Protein AF-A0A941ZQT2-F1 (afdb_monomer)

Foldseek 3Di:
DVVVVVVVVVVVVLVVVLVCLVVHLANDPDDDVVLVVLLVVVVVCVVVVHDCVVRVSSVVNNVVVCPDPVNVVVVVVVVVVVVVVVVVPDDDD

Nearest PDB structures (foldseek):
  2nto-assembly1_A-2  TM=9.020E-01  e=6.309E-02  Brucella anthropi
  4f0b-assembly1_B  TM=8.488E-01  e=3.954E-02  Phanerodontia chrysosporium
  2pvq-assembly1_A-2  TM=9.215E-01  e=1.150E-01  Brucella anthropi
  1zl9-assembly1_B  TM=6.811E-01  e=1.717E-01  Caenorhabditis elegans
  4gf0-assembly1_B  TM=8.361E-01  e=9.732E-01  Sulfitobacter sp. NAS-14.1

Structure (mmCIF, N/CA/C/O backbone):
data_AF-A0A941ZQT2-F1
#
_entry.id   AF-A0A941ZQT2-F1
#
loop_
_atom_site.group_PDB
_atom_site.id
_atom_site.type_symbol
_atom_site.label_atom_id
_atom_site.label_alt_id
_atom_site.label_comp_id
_atom_site.label_asym_id
_atom_site.label_entity_id
_atom_site.label_seq_id
_atom_site.pdbx_PDB_ins_code
_atom_site.Cartn_x
_atom_site.Cartn_y
_atom_site.Cartn_z
_atom_site.occupancy
_atom_site.B_iso_or_equiv
_atom_site.auth_seq_id
_atom_site.auth_comp_id
_atom_site.auth_asym_id
_atom_site.auth_atom_id
_atom_site.pdbx_PDB_model_num
ATOM 1 N N . ALA A 1 1 ? 22.380 -6.701 -9.476 1.00 72.31 1 ALA A N 1
ATOM 2 C CA . ALA A 1 1 ? 21.475 -7.805 -9.873 1.00 72.31 1 ALA A CA 1
ATOM 3 C C . ALA A 1 1 ? 20.248 -7.915 -8.959 1.00 72.31 1 ALA A C 1
ATOM 5 O O . ALA A 1 1 ? 19.138 -7.830 -9.472 1.00 72.31 1 ALA A O 1
ATOM 6 N N . VAL A 1 2 ? 20.429 -8.013 -7.633 1.00 85.94 2 VAL A N 1
ATOM 7 C CA . VAL A 1 2 ? 19.345 -8.223 -6.644 1.00 85.94 2 VAL A CA 1
ATOM 8 C C . VAL A 1 2 ? 18.238 -7.158 -6.702 1.00 85.94 2 VAL A C 1
ATOM 10 O O . VAL A 1 2 ? 17.078 -7.516 -6.858 1.00 85.94 2 VAL A O 1
ATOM 13 N N . LYS A 1 3 ? 18.572 -5.856 -6.693 1.00 83.19 3 LYS A N 1
ATOM 14 C CA . LYS A 1 3 ? 17.576 -4.760 -6.763 1.00 83.19 3 LYS A CA 1
ATOM 15 C C . LYS A 1 3 ? 16.650 -4.854 -7.984 1.00 83.19 3 LYS A C 1
ATOM 17 O O . LYS A 1 3 ? 15.448 -4.667 -7.869 1.00 83.19 3 LYS A O 1
ATOM 22 N N . ARG A 1 4 ? 17.205 -5.171 -9.159 1.00 83.81 4 ARG A N 1
ATOM 23 C CA . ARG A 1 4 ? 16.431 -5.312 -10.403 1.00 83.81 4 ARG A CA 1
ATOM 24 C C . ARG A 1 4 ? 15.468 -6.498 -10.330 1.00 83.81 4 ARG A C 1
ATOM 26 O O . ARG A 1 4 ? 14.324 -6.363 -10.740 1.00 83.81 4 ARG A O 1
ATOM 33 N N . ALA A 1 5 ? 15.935 -7.636 -9.813 1.00 86.81 5 ALA A N 1
ATOM 34 C CA . ALA A 1 5 ? 15.092 -8.814 -9.623 1.00 86.81 5 ALA A CA 1
ATOM 35 C C . ALA A 1 5 ? 13.971 -8.539 -8.606 1.00 86.81 5 ALA A C 1
ATOM 37 O O . ALA A 1 5 ? 12.821 -8.857 -8.881 1.00 86.81 5 ALA A O 1
ATOM 38 N N . GLY A 1 6 ? 14.287 -7.862 -7.497 1.00 86.75 6 GLY A N 1
ATOM 39 C CA . GLY A 1 6 ? 13.297 -7.450 -6.499 1.00 86.75 6 GLY A CA 1
ATOM 40 C C . GLY A 1 6 ? 12.231 -6.514 -7.071 1.00 86.75 6 GLY A C 1
ATOM 41 O O . GLY A 1 6 ? 11.045 -6.772 -6.906 1.00 86.75 6 GLY A O 1
ATOM 42 N N . ASN A 1 7 ? 12.633 -5.480 -7.819 1.00 89.50 7 ASN A N 1
ATOM 43 C CA . ASN A 1 7 ? 11.682 -4.565 -8.457 1.00 89.50 7 ASN A CA 1
ATOM 44 C C . ASN A 1 7 ? 10.776 -5.276 -9.471 1.00 89.50 7 ASN A C 1
ATOM 46 O O . ASN A 1 7 ? 9.606 -4.929 -9.576 1.00 89.50 7 ASN A O 1
ATOM 50 N N . LYS A 1 8 ? 11.301 -6.264 -10.210 1.00 91.38 8 LYS A N 1
ATOM 51 C CA . LYS A 1 8 ? 10.501 -7.042 -11.164 1.00 91.38 8 LYS A CA 1
ATOM 52 C C . LYS A 1 8 ? 9.364 -7.782 -10.453 1.00 91.38 8 LYS A C 1
ATOM 54 O O . LYS A 1 8 ? 8.222 -7.639 -10.870 1.00 91.38 8 LYS A O 1
ATOM 59 N N . LEU A 1 9 ? 9.683 -8.520 -9.389 1.00 93.12 9 LEU A N 1
ATOM 60 C CA . LEU A 1 9 ? 8.693 -9.271 -8.610 1.00 93.12 9 LEU A CA 1
ATOM 61 C C . LEU A 1 9 ? 7.656 -8.332 -7.982 1.00 93.12 9 LEU A C 1
ATOM 63 O O . LEU A 1 9 ? 6.460 -8.533 -8.145 1.00 93.12 9 LEU A O 1
ATOM 67 N N . LEU A 1 10 ? 8.113 -7.226 -7.388 1.00 93.44 10 LEU A N 1
ATOM 68 C CA . LEU A 1 10 ? 7.224 -6.206 -6.829 1.00 93.44 10 LEU A CA 1
ATOM 69 C C . LEU A 1 10 ? 6.231 -5.658 -7.869 1.00 93.44 10 LEU A C 1
ATOM 71 O O . LEU A 1 10 ? 5.056 -5.468 -7.577 1.00 93.44 10 LEU A O 1
ATOM 75 N N . PHE A 1 11 ? 6.695 -5.398 -9.094 1.00 95.62 11 PHE A N 1
ATOM 76 C CA . PHE A 1 11 ? 5.846 -4.877 -10.170 1.00 95.62 11 PHE A CA 1
ATOM 77 C C . PHE A 1 11 ? 4.879 -5.938 -10.705 1.00 95.62 11 PHE A C 1
ATOM 79 O O . PHE A 1 11 ? 3.825 -5.595 -11.241 1.00 95.62 11 PHE A O 1
ATOM 86 N N . GLU A 1 12 ? 5.226 -7.221 -10.596 1.00 96.25 12 GLU A N 1
ATOM 87 C CA . GLU A 1 12 ? 4.307 -8.319 -10.892 1.00 96.25 12 GLU A CA 1
ATOM 88 C C . GLU A 1 12 ? 3.170 -8.377 -9.872 1.00 96.25 12 GLU A C 1
ATOM 90 O O . GLU A 1 12 ? 2.007 -8.394 -10.281 1.00 96.25 12 GLU A O 1
ATOM 95 N N . ASP A 1 13 ? 3.489 -8.265 -8.585 1.00 95.94 13 ASP A N 1
ATOM 96 C CA . ASP A 1 13 ? 2.496 -8.218 -7.510 1.00 95.94 13 ASP A CA 1
ATOM 97 C C . ASP A 1 13 ? 1.588 -6.983 -7.623 1.00 95.94 13 ASP A C 1
ATOM 99 O O . ASP A 1 13 ? 0.367 -7.084 -7.498 1.00 95.94 13 ASP A O 1
ATOM 103 N N . PHE A 1 14 ? 2.154 -5.811 -7.935 1.00 97.06 14 PHE A N 1
ATOM 104 C CA . PHE A 1 14 ? 1.371 -4.585 -8.128 1.00 97.06 14 PHE A CA 1
ATOM 105 C C . PHE A 1 14 ? 0.421 -4.663 -9.314 1.00 97.06 14 PHE A C 1
ATOM 107 O O . PHE A 1 14 ? -0.675 -4.123 -9.240 1.00 97.06 14 PHE A O 1
ATOM 114 N N . ARG A 1 15 ? 0.782 -5.377 -10.382 1.00 98.06 15 ARG A N 1
ATOM 115 C CA . ARG A 1 15 ? -0.131 -5.589 -11.512 1.00 98.06 15 ARG A CA 1
ATOM 116 C C . ARG A 1 15 ? -1.341 -6.426 -11.114 1.00 98.06 15 ARG A C 1
ATOM 118 O O . ARG A 1 15 ? -2.448 -6.139 -11.556 1.00 98.06 15 ARG A O 1
ATOM 125 N N . ILE A 1 16 ? -1.129 -7.448 -10.285 1.00 97.75 16 ILE A N 1
ATOM 126 C CA . ILE A 1 16 ? -2.219 -8.269 -9.751 1.00 97.75 16 ILE A CA 1
ATOM 127 C C . ILE A 1 16 ? -3.112 -7.403 -8.862 1.00 97.75 16 ILE A C 1
ATOM 129 O O . ILE A 1 16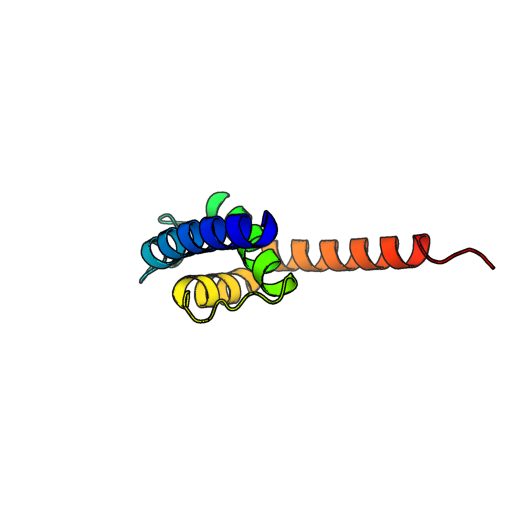 ? -4.324 -7.373 -9.061 1.00 97.75 16 ILE A O 1
ATOM 133 N N . ALA A 1 17 ? -2.518 -6.658 -7.927 1.00 97.94 17 ALA A N 1
ATOM 134 C CA . ALA A 1 17 ? -3.260 -5.780 -7.030 1.00 97.94 17 ALA A CA 1
ATOM 135 C C . ALA A 1 17 ? -4.060 -4.705 -7.785 1.00 97.94 17 ALA A C 1
ATOM 137 O O . ALA A 1 17 ? -5.226 -4.485 -7.471 1.00 97.94 17 ALA A O 1
ATOM 138 N N . ASP A 1 18 ? -3.472 -4.091 -8.814 1.00 98.44 18 ASP A N 1
ATOM 139 C CA . ASP A 1 18 ? -4.136 -3.079 -9.636 1.00 98.44 18 ASP A CA 1
ATOM 140 C C . ASP A 1 18 ? -5.362 -3.646 -10.361 1.00 98.44 18 ASP A C 1
ATOM 142 O O . ASP A 1 18 ? -6.426 -3.031 -10.355 1.00 98.44 18 ASP A O 1
ATOM 146 N N . GLY A 1 19 ? -5.244 -4.863 -10.903 1.00 98.38 19 GLY A N 1
ATOM 147 C CA . GLY A 1 19 ? -6.367 -5.569 -11.516 1.00 98.38 19 GLY A CA 1
ATOM 148 C C . GLY A 1 19 ? -7.463 -5.946 -10.514 1.00 98.38 19 GLY A C 1
ATOM 149 O O . GLY A 1 19 ? -8.643 -5.833 -10.832 1.00 98.38 19 GLY A O 1
ATOM 150 N N . LEU A 1 20 ? -7.096 -6.351 -9.294 1.00 98.00 20 LEU A N 1
ATOM 151 C CA . LEU A 1 20 ? -8.062 -6.654 -8.231 1.00 98.00 20 LEU A CA 1
ATOM 152 C C . LEU A 1 20 ? -8.805 -5.404 -7.742 1.00 98.00 20 LEU A C 1
ATOM 154 O O . LEU A 1 20 ? -9.967 -5.499 -7.357 1.00 98.00 20 LEU A O 1
ATOM 158 N N . LEU A 1 21 ? -8.148 -4.244 -7.765 1.00 98.44 21 LEU A N 1
ATOM 159 C CA . LEU A 1 21 ? -8.721 -2.960 -7.359 1.00 98.44 21 LEU A CA 1
ATOM 160 C C . LEU A 1 21 ? -9.492 -2.251 -8.480 1.00 98.44 21 LEU A C 1
ATOM 162 O O . LEU A 1 21 ? -10.151 -1.240 -8.223 1.00 98.44 21 LEU A O 1
ATOM 166 N N . ALA A 1 22 ? -9.454 -2.770 -9.709 1.00 97.56 22 ALA A N 1
ATOM 167 C CA . ALA A 1 22 ? -10.221 -2.222 -10.817 1.00 97.56 22 ALA A CA 1
ATOM 168 C C . ALA A 1 22 ? -11.720 -2.203 -10.472 1.00 97.56 22 ALA A C 1
ATOM 170 O O . ALA A 1 22 ? -12.339 -3.238 -10.223 1.00 97.56 22 ALA A O 1
ATOM 171 N N . ASN A 1 23 ? -12.308 -1.003 -10.470 1.00 94.00 23 ASN A N 1
ATOM 172 C CA . ASN A 1 23 ? -13.706 -0.750 -10.097 1.00 94.00 23 ASN A CA 1
ATOM 173 C C . ASN A 1 23 ? -14.085 -1.183 -8.667 1.00 94.00 23 ASN A C 1
ATOM 175 O O . ASN A 1 23 ? -15.261 -1.435 -8.400 1.00 94.00 23 ASN A O 1
ATOM 179 N N . ARG A 1 24 ? -13.120 -1.265 -7.740 1.00 97.06 24 ARG A N 1
ATOM 180 C CA . ARG A 1 24 ? -13.379 -1.606 -6.335 1.00 97.06 24 ARG A CA 1
ATOM 181 C C . ARG A 1 24 ? -12.892 -0.536 -5.366 1.00 97.06 24 ARG A C 1
ATOM 183 O O . ARG A 1 24 ? -11.912 0.174 -5.602 1.00 97.06 24 ARG A O 1
ATOM 190 N N . GLU A 1 25 ? -13.590 -0.433 -4.238 1.00 96.44 25 GLU A N 1
ATOM 191 C CA . GLU A 1 25 ? -13.180 0.442 -3.138 1.00 96.44 25 GLU A CA 1
ATOM 192 C C . GLU A 1 25 ? -12.054 -0.188 -2.299 1.00 96.44 25 GLU A C 1
ATOM 194 O O . GLU A 1 25 ? -11.068 0.489 -1.988 1.00 96.44 25 GLU A O 1
ATOM 199 N N . PHE A 1 26 ? -12.187 -1.484 -2.002 1.00 97.88 26 PHE A N 1
ATOM 200 C CA . PHE A 1 26 ? -11.275 -2.320 -1.216 1.00 97.88 26 PHE A CA 1
ATOM 201 C C . PHE A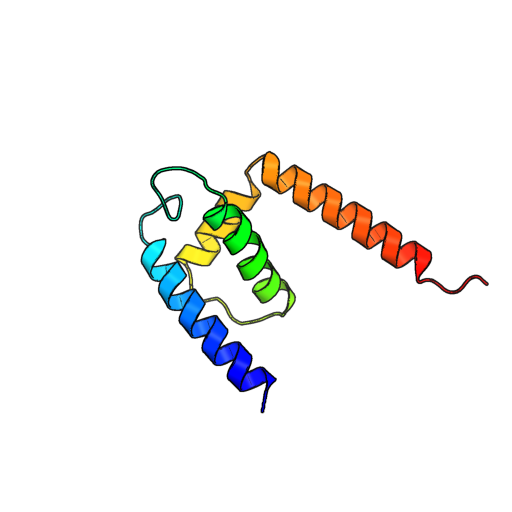 1 26 ? -11.019 -3.650 -1.942 1.00 97.88 26 PHE A C 1
ATOM 203 O O . PHE A 1 26 ? -11.695 -3.972 -2.922 1.00 97.88 26 PHE A O 1
ATOM 210 N N . PHE A 1 27 ? -10.068 -4.453 -1.460 1.00 97.81 27 PHE A N 1
ATOM 211 C CA . PHE A 1 27 ? -9.840 -5.800 -2.009 1.00 97.81 27 PHE A CA 1
ATOM 212 C C . PHE A 1 27 ? -11.050 -6.732 -1.815 1.00 97.81 27 PHE A C 1
ATOM 214 O O . PHE A 1 27 ? -11.315 -7.598 -2.653 1.00 97.81 27 PHE A O 1
ATOM 221 N N . PHE A 1 28 ? -11.805 -6.519 -0.738 1.00 96.88 28 PHE A N 1
ATOM 222 C CA . PHE A 1 28 ? -13.034 -7.238 -0.399 1.00 96.88 28 PHE A CA 1
ATOM 223 C C . PHE A 1 28 ? -14.221 -6.269 -0.302 1.00 96.88 28 PHE A C 1
ATOM 225 O O . PHE A 1 28 ? -14.092 -5.083 -0.593 1.00 96.88 28 PHE A O 1
ATOM 232 N N . ASP A 1 29 ? -15.386 -6.758 0.124 1.00 97.25 29 ASP A N 1
ATOM 233 C CA . ASP A 1 29 ? -16.618 -5.954 0.182 1.00 97.25 29 ASP A CA 1
ATOM 234 C C . ASP A 1 29 ? -16.586 -4.850 1.258 1.00 97.25 29 ASP A C 1
ATOM 236 O O . ASP A 1 29 ? -17.431 -3.960 1.279 1.00 97.25 29 ASP A O 1
ATOM 240 N N . HIS A 1 30 ? -15.616 -4.902 2.172 1.00 96.56 30 HIS A N 1
ATOM 241 C CA . HIS A 1 30 ? -15.381 -3.900 3.206 1.00 96.56 30 HIS A CA 1
ATOM 242 C C . HIS A 1 30 ? -13.881 -3.783 3.497 1.00 96.56 30 HIS A C 1
ATOM 244 O O . HIS A 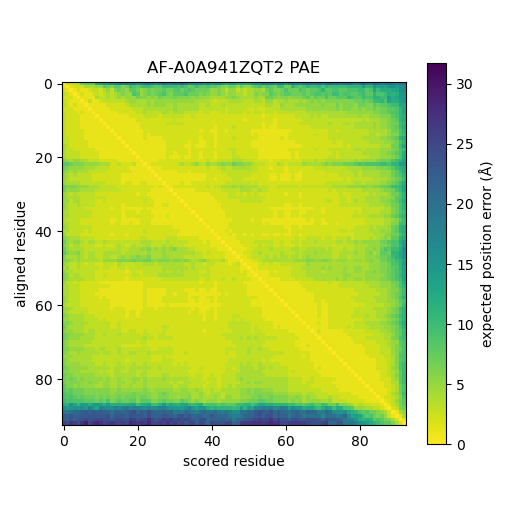1 30 ? -13.088 -4.623 3.077 1.00 96.56 30 HIS A O 1
ATOM 250 N N . PHE A 1 31 ? -13.491 -2.742 4.234 1.00 96.88 31 PHE A N 1
ATOM 251 C CA . PHE A 1 31 ? -12.103 -2.538 4.643 1.00 96.88 31 PHE A CA 1
ATOM 252 C C . PHE A 1 31 ? -11.621 -3.658 5.572 1.00 96.88 31 PHE A C 1
ATOM 254 O O . PHE A 1 31 ? -12.222 -3.913 6.616 1.00 96.88 31 PHE A O 1
ATOM 261 N N . THR A 1 32 ? -10.486 -4.258 5.229 1.00 97.25 32 THR A N 1
ATOM 262 C CA . THR A 1 32 ? -9.864 -5.358 5.970 1.00 97.25 32 THR A CA 1
ATOM 263 C C . THR A 1 32 ? -8.389 -5.084 6.271 1.00 97.25 32 THR A C 1
ATOM 265 O O . THR A 1 32 ? -7.799 -4.090 5.841 1.00 97.25 32 THR A O 1
ATOM 268 N N . ALA A 1 33 ? -7.753 -6.007 6.997 1.00 96.75 33 ALA A N 1
ATOM 269 C CA . ALA A 1 33 ? -6.311 -5.974 7.225 1.00 96.75 33 ALA A CA 1
ATOM 270 C C . ALA A 1 33 ? -5.496 -6.018 5.916 1.00 96.75 33 ALA A C 1
ATOM 272 O O . ALA A 1 33 ? -4.421 -5.423 5.859 1.00 96.75 33 ALA A O 1
ATOM 273 N N . THR A 1 34 ? -6.009 -6.660 4.859 1.00 97.38 34 THR A N 1
ATOM 274 C CA . THR A 1 34 ? -5.355 -6.703 3.542 1.00 97.38 34 THR A CA 1
ATOM 275 C C . THR A 1 34 ? -5.185 -5.303 2.966 1.00 97.38 34 THR A C 1
ATOM 277 O O . THR A 1 34 ? -4.103 -4.965 2.493 1.00 97.38 34 THR A O 1
ATOM 280 N N . ASP A 1 35 ? -6.214 -4.463 3.072 1.00 97.94 35 ASP A N 1
ATOM 281 C CA . ASP A 1 35 ? -6.179 -3.087 2.582 1.00 97.94 35 ASP A CA 1
ATOM 282 C C . ASP A 1 35 ? -5.150 -2.245 3.347 1.00 97.94 35 ASP A C 1
ATOM 284 O O . ASP A 1 35 ? -4.346 -1.531 2.744 1.00 97.94 35 ASP A O 1
ATOM 288 N N . ALA A 1 36 ? -5.131 -2.370 4.679 1.00 96.69 36 ALA A N 1
ATOM 289 C CA . ALA A 1 36 ? -4.173 -1.678 5.541 1.00 96.69 36 ALA A CA 1
ATOM 290 C C . ALA A 1 36 ? -2.722 -2.093 5.249 1.00 96.69 36 ALA A C 1
ATOM 292 O O . ALA A 1 36 ? -1.827 -1.249 5.167 1.00 96.69 36 ALA A O 1
ATOM 293 N N . TYR A 1 37 ? -2.486 -3.394 5.070 1.00 96.12 37 TYR A N 1
ATOM 294 C CA . TYR A 1 37 ? -1.158 -3.920 4.781 1.00 96.12 37 TYR A CA 1
ATOM 295 C C . TYR A 1 37 ? -0.685 -3.516 3.382 1.00 96.12 37 TYR A C 1
ATOM 297 O O . TYR A 1 37 ? 0.436 -3.030 3.219 1.00 96.12 37 TYR A O 1
ATOM 305 N N . PHE A 1 38 ? -1.553 -3.640 2.375 1.00 97.44 38 PHE A N 1
ATOM 306 C CA . PHE A 1 38 ? -1.225 -3.230 1.015 1.00 97.44 38 PHE A CA 1
ATOM 307 C C . PHE A 1 38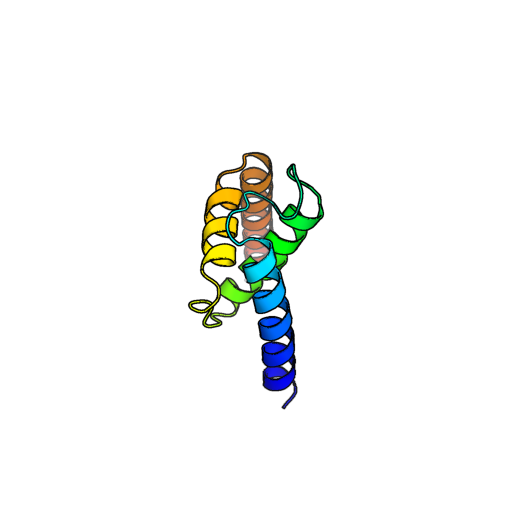 ? -0.944 -1.728 0.924 1.00 97.44 38 PHE A C 1
ATOM 309 O O . PHE A 1 38 ? 0.030 -1.330 0.285 1.00 97.44 38 PHE A O 1
ATOM 316 N N . PHE A 1 39 ? -1.725 -0.898 1.622 1.00 96.88 39 PHE A N 1
ATOM 317 C CA . PHE A 1 39 ? -1.470 0.536 1.745 1.00 96.88 39 PHE A CA 1
ATOM 318 C C . PHE A 1 39 ? -0.041 0.831 2.224 1.00 96.88 39 PHE A C 1
ATOM 320 O O . PHE A 1 39 ? 0.667 1.649 1.628 1.00 96.88 39 PHE A O 1
ATOM 327 N N . TRP A 1 40 ? 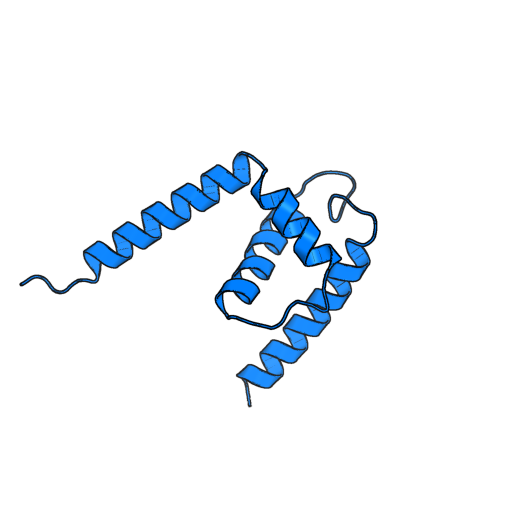0.407 0.142 3.279 1.00 94.50 40 TRP A N 1
ATOM 328 C CA . TRP A 1 40 ? 1.766 0.288 3.792 1.00 94.50 40 TRP A CA 1
ATOM 329 C C . TRP A 1 40 ? 2.813 -0.141 2.751 1.00 94.50 40 TRP A C 1
ATOM 331 O O . TRP A 1 40 ? 3.739 0.624 2.469 1.00 94.50 40 TRP A O 1
ATOM 341 N N . CYS A 1 41 ? 2.637 -1.306 2.115 1.00 94.25 41 CYS A N 1
ATOM 342 C CA . CYS A 1 41 ? 3.542 -1.819 1.080 1.00 94.25 41 CYS A CA 1
ATOM 343 C C . CYS A 1 41 ? 3.669 -0.869 -0.121 1.00 94.25 41 CYS A C 1
ATOM 345 O O . CYS A 1 41 ? 4.782 -0.518 -0.525 1.00 94.25 41 CYS A O 1
ATOM 347 N N . PHE A 1 42 ? 2.545 -0.415 -0.679 1.00 95.69 42 PHE A N 1
ATOM 348 C CA . PHE A 1 42 ? 2.537 0.443 -1.863 1.00 95.69 42 PHE A CA 1
ATOM 349 C C . PHE A 1 42 ? 3.151 1.818 -1.566 1.00 95.69 42 PHE A C 1
ATOM 351 O O . PHE A 1 42 ? 3.958 2.325 -2.346 1.00 95.69 42 PHE A O 1
ATOM 358 N N . ARG A 1 43 ? 2.883 2.396 -0.385 1.00 93.06 43 ARG A N 1
ATOM 359 C CA . ARG A 1 43 ? 3.490 3.673 0.024 1.00 93.06 43 ARG A CA 1
ATOM 360 C C . ARG A 1 43 ? 5.016 3.590 0.142 1.00 93.06 43 ARG A C 1
ATOM 362 O O . ARG A 1 43 ? 5.701 4.555 -0.190 1.00 93.06 43 ARG A O 1
ATOM 369 N N . ARG A 1 44 ? 5.582 2.443 0.534 1.00 90.62 44 ARG A N 1
ATOM 370 C CA . ARG A 1 44 ? 7.046 2.249 0.552 1.00 90.62 44 ARG A CA 1
ATOM 371 C C . ARG A 1 44 ? 7.651 2.297 -0.851 1.00 90.62 44 ARG A C 1
ATOM 373 O O . ARG A 1 44 ? 8.736 2.853 -1.014 1.00 90.62 44 ARG A O 1
ATOM 380 N N . ALA A 1 45 ? 6.956 1.788 -1.869 1.00 90.94 45 ALA A N 1
ATOM 381 C CA . ALA A 1 45 ? 7.402 1.912 -3.257 1.00 90.94 45 ALA A CA 1
ATOM 382 C C . ALA A 1 45 ? 7.469 3.382 -3.719 1.00 90.94 45 ALA A C 1
ATOM 384 O O . ALA A 1 45 ? 8.421 3.756 -4.409 1.00 90.94 45 ALA A O 1
ATOM 385 N N . ILE A 1 46 ? 6.536 4.226 -3.256 1.00 85.81 46 ILE A N 1
ATOM 386 C CA . ILE A 1 46 ? 6.572 5.686 -3.462 1.00 85.81 46 ILE A CA 1
ATOM 387 C C . ILE A 1 46 ? 7.812 6.289 -2.785 1.00 85.81 46 ILE A C 1
ATOM 389 O O . ILE A 1 46 ? 8.554 7.043 -3.413 1.00 85.81 46 ILE A O 1
ATOM 393 N N . THR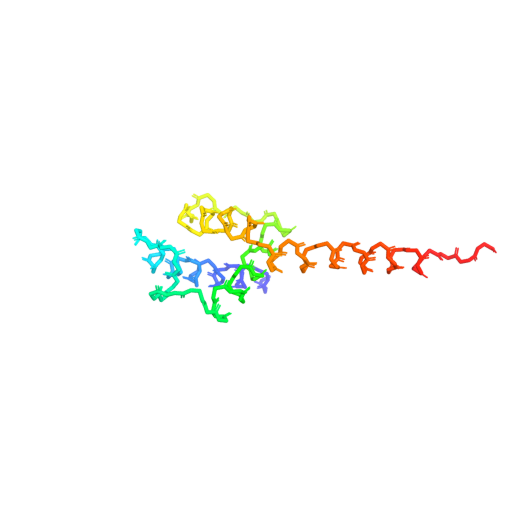 A 1 47 ? 8.103 5.914 -1.534 1.00 86.19 47 THR A N 1
ATOM 394 C CA . THR A 1 47 ? 9.311 6.373 -0.818 1.00 86.19 47 THR A CA 1
ATOM 395 C C . THR A 1 47 ? 10.605 5.982 -1.543 1.00 86.19 47 THR A C 1
ATOM 397 O O . THR A 1 47 ? 11.557 6.762 -1.570 1.00 86.19 47 THR A O 1
ATOM 400 N N . PHE A 1 48 ? 10.644 4.810 -2.185 1.00 88.56 48 PHE A N 1
ATOM 401 C CA . PHE A 1 48 ? 11.777 4.370 -3.008 1.00 88.56 48 PHE A CA 1
ATOM 402 C C . PHE A 1 48 ? 11.843 5.019 -4.399 1.00 88.56 48 PHE A C 1
ATOM 404 O O . PHE A 1 48 ? 12.760 4.701 -5.162 1.00 88.56 48 PHE A O 1
ATOM 411 N N . LYS A 1 49 ? 10.922 5.941 -4.715 1.00 89.50 49 LYS A N 1
ATOM 412 C CA . LYS A 1 49 ? 10.837 6.668 -5.991 1.00 89.50 49 LYS A CA 1
ATOM 413 C C . LYS A 1 49 ? 10.754 5.732 -7.201 1.00 89.50 49 LYS A C 1
ATOM 415 O O . LYS A 1 49 ? 11.389 5.975 -8.226 1.00 89.50 49 LYS A O 1
ATOM 420 N N . LEU A 1 50 ? 10.022 4.627 -7.059 1.00 91.62 50 LEU A N 1
ATOM 421 C CA . LEU A 1 50 ? 9.714 3.749 -8.186 1.00 91.62 50 LEU A CA 1
ATOM 422 C C . LEU A 1 50 ? 8.658 4.418 -9.076 1.00 91.62 50 LEU A C 1
ATOM 424 O O . LEU A 1 50 ? 7.795 5.136 -8.575 1.00 91.62 50 LEU A O 1
ATOM 428 N N . ASP A 1 51 ? 8.724 4.180 -10.385 1.00 92.25 51 ASP A N 1
ATOM 429 C CA . ASP A 1 51 ? 7.673 4.617 -11.305 1.00 92.25 51 ASP A CA 1
ATOM 430 C C . ASP A 1 51 ? 6.457 3.695 -11.162 1.00 92.25 51 ASP A C 1
ATOM 432 O O . ASP A 1 51 ? 6.524 2.510 -11.489 1.00 92.25 51 ASP A O 1
ATOM 436 N N . LEU A 1 52 ? 5.366 4.245 -10.630 1.00 94.12 52 LEU A N 1
ATOM 437 C CA . LEU A 1 52 ? 4.113 3.533 -10.373 1.00 94.12 52 LEU A CA 1
ATOM 438 C C . LEU A 1 52 ? 2.985 3.972 -11.316 1.00 94.12 52 LEU A C 1
ATOM 440 O O . LEU A 1 52 ? 1.841 3.573 -11.117 1.00 94.12 52 LEU A O 1
ATOM 444 N N . SER A 1 53 ? 3.295 4.759 -12.353 1.00 94.38 53 SER A N 1
ATOM 445 C CA . SER A 1 53 ? 2.310 5.287 -13.313 1.00 94.38 53 SER A CA 1
ATOM 446 C C . SER A 1 53 ? 1.496 4.198 -14.022 1.00 94.38 53 SER A C 1
ATOM 448 O O . SER A 1 53 ? 0.368 4.438 -14.444 1.00 94.38 53 SER A O 1
ATOM 450 N N . SER A 1 54 ? 2.041 2.981 -14.107 1.00 95.88 54 SER A N 1
ATOM 451 C CA . SER A 1 54 ? 1.371 1.804 -14.672 1.00 95.88 54 SER A CA 1
ATOM 452 C C . SER A 1 54 ? 0.322 1.161 -13.747 1.00 95.88 54 SER A C 1
ATOM 454 O O . SER A 1 54 ? -0.287 0.175 -14.152 1.00 95.88 54 SER A O 1
ATOM 456 N N . PHE A 1 55 ? 0.115 1.676 -12.526 1.00 97.56 55 PHE A N 1
ATOM 457 C CA . PHE A 1 55 ? -0.800 1.111 -11.519 1.00 97.56 55 PHE A CA 1
ATOM 458 C C . PHE A 1 55 ? -1.832 2.148 -11.022 1.00 97.56 55 PHE A C 1
ATOM 460 O O . PHE A 1 55 ? -1.836 2.513 -9.838 1.00 97.56 55 PHE A O 1
ATOM 467 N N . PRO A 1 56 ? -2.688 2.686 -11.912 1.00 97.50 56 PRO A N 1
ATOM 468 C CA . PRO A 1 56 ? -3.585 3.793 -11.587 1.00 97.50 56 PRO A CA 1
ATOM 469 C C . PRO A 1 56 ? -4.624 3.451 -10.510 1.00 97.50 56 PRO A C 1
ATOM 471 O O . PRO A 1 56 ? -4.953 4.314 -9.694 1.00 97.50 56 PRO A O 1
ATOM 474 N N . HIS A 1 57 ? -5.119 2.212 -10.455 1.00 98.38 57 HIS A N 1
ATOM 475 C CA . HIS A 1 57 ? -6.093 1.801 -9.442 1.00 98.38 57 HIS A CA 1
ATOM 476 C C . HIS A 1 57 ? -5.437 1.686 -8.068 1.00 98.38 57 HIS A C 1
ATOM 478 O O . HIS A 1 57 ? -6.026 2.110 -7.074 1.00 98.38 57 HIS A O 1
ATOM 484 N N . CYS A 1 58 ? -4.196 1.192 -8.003 1.00 97.88 58 CYS A N 1
ATOM 485 C CA . CYS A 1 58 ? -3.423 1.193 -6.762 1.00 97.88 58 CYS A CA 1
ATOM 486 C C . CYS A 1 58 ? -3.148 2.617 -6.257 1.00 97.88 58 CYS A C 1
ATOM 488 O O . CYS A 1 58 ? -3.271 2.873 -5.058 1.00 97.88 58 CYS A O 1
ATOM 490 N N . MET A 1 59 ? -2.802 3.552 -7.152 1.00 96.69 59 MET A N 1
ATOM 491 C CA . MET A 1 59 ? -2.590 4.954 -6.769 1.00 96.69 59 MET A CA 1
ATOM 492 C C . MET A 1 59 ? -3.872 5.577 -6.204 1.00 96.69 59 MET A C 1
ATOM 494 O O . MET A 1 59 ? -3.854 6.094 -5.088 1.00 96.69 59 MET A O 1
ATOM 498 N N . ALA A 1 60 ? -4.995 5.444 -6.918 1.00 96.75 60 ALA A N 1
ATOM 499 C CA . ALA A 1 60 ? -6.290 5.954 -6.468 1.00 96.75 60 ALA A CA 1
ATOM 500 C C . ALA A 1 60 ? -6.744 5.308 -5.145 1.00 96.75 60 ALA A C 1
ATOM 502 O O . ALA A 1 60 ? -7.295 5.975 -4.267 1.00 96.75 60 ALA A O 1
ATOM 503 N N . PHE A 1 61 ? -6.486 4.007 -4.973 1.00 97.62 61 PHE A N 1
ATOM 504 C CA . PHE A 1 61 ? -6.724 3.292 -3.722 1.00 97.62 61 PHE A CA 1
ATOM 505 C C . PHE A 1 61 ? -5.929 3.908 -2.568 1.00 97.62 61 PHE A C 1
ATOM 507 O O . PHE A 1 61 ? -6.510 4.223 -1.530 1.00 97.62 61 PHE A O 1
ATOM 514 N N . VAL A 1 62 ? -4.622 4.131 -2.741 1.00 95.94 62 VAL A N 1
ATOM 515 C CA . VAL A 1 62 ? -3.782 4.730 -1.696 1.00 95.94 62 VAL A CA 1
ATOM 516 C C . VAL A 1 62 ? -4.252 6.139 -1.357 1.00 95.94 62 VAL A C 1
ATOM 518 O O . VAL A 1 62 ? -4.421 6.428 -0.175 1.00 95.94 62 VAL A O 1
ATOM 521 N N . GLU A 1 63 ? -4.527 6.986 -2.348 1.00 95.25 63 GLU A N 1
ATOM 522 C CA . GLU A 1 63 ? -5.046 8.344 -2.127 1.00 95.25 63 GLU A CA 1
ATOM 523 C C . GLU A 1 63 ? -6.340 8.344 -1.303 1.00 95.25 63 GLU A C 1
ATOM 525 O O . GLU A 1 63 ? -6.459 9.098 -0.334 1.00 95.25 63 GLU A O 1
ATOM 530 N N . ARG A 1 64 ? -7.283 7.446 -1.623 1.00 96.25 64 ARG A N 1
ATOM 531 C CA . ARG A 1 64 ? -8.526 7.268 -0.859 1.00 96.25 64 ARG A CA 1
ATOM 532 C C . ARG A 1 64 ? -8.251 6.792 0.566 1.00 96.25 64 ARG A C 1
ATOM 534 O O . ARG A 1 64 ? -8.812 7.340 1.516 1.00 96.25 64 ARG A O 1
ATOM 541 N N . LEU A 1 65 ? -7.395 5.785 0.743 1.00 96.31 65 LEU A N 1
ATOM 542 C CA . LEU A 1 65 ? -7.107 5.230 2.065 1.00 96.31 65 LEU A CA 1
ATOM 543 C C . LEU A 1 65 ? -6.388 6.224 2.982 1.00 96.31 65 LEU A C 1
ATOM 545 O O . LEU A 1 65 ? -6.665 6.225 4.181 1.00 96.31 65 LEU A O 1
ATOM 549 N N . GLN A 1 66 ? -5.555 7.124 2.447 1.00 95.12 66 GLN A N 1
ATOM 550 C CA . GLN A 1 66 ? -4.930 8.198 3.239 1.00 95.12 66 GLN A CA 1
ATOM 551 C C . GLN A 1 66 ? -5.948 9.103 3.941 1.00 95.12 66 GLN A C 1
ATOM 553 O O . GLN A 1 66 ? -5.612 9.716 4.952 1.00 95.12 66 GLN A O 1
ATOM 558 N N . GLN A 1 67 ? -7.186 9.178 3.445 1.00 96.06 67 GLN A N 1
ATOM 559 C CA . GLN A 1 67 ? -8.243 9.986 4.055 1.00 96.06 67 GLN A CA 1
ATOM 560 C C . GLN A 1 67 ? -8.948 9.283 5.225 1.00 96.06 67 GLN A C 1
ATOM 562 O O . GLN A 1 67 ? -9.742 9.905 5.928 1.00 96.06 67 GLN A O 1
ATOM 567 N N . ARG A 1 68 ? -8.685 7.991 5.471 1.00 96.25 68 ARG A N 1
ATOM 568 C CA . ARG A 1 68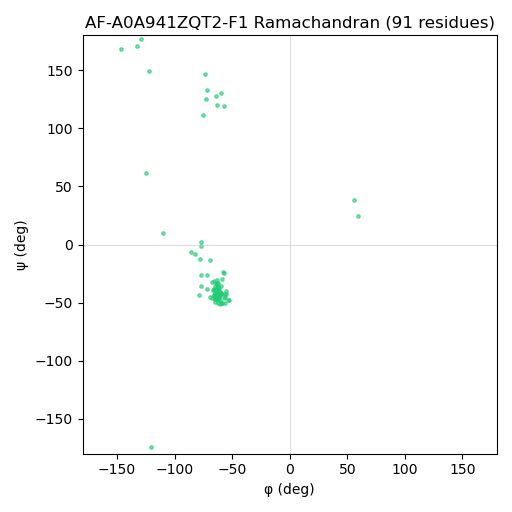 ? -9.321 7.258 6.577 1.00 96.25 68 ARG A CA 1
ATOM 569 C C . ARG A 1 68 ? -8.754 7.726 7.925 1.00 96.25 68 ARG A C 1
ATOM 571 O O . ARG A 1 68 ? -7.532 7.705 8.087 1.00 96.25 68 ARG A O 1
ATOM 578 N N . PRO A 1 69 ? -9.595 8.022 8.939 1.00 97.19 69 PRO A N 1
ATOM 579 C CA . PRO A 1 69 ? -9.120 8.489 10.244 1.00 97.19 69 PRO A CA 1
ATOM 580 C C . PRO A 1 69 ? -8.103 7.554 10.909 1.00 97.19 69 PRO A C 1
ATOM 582 O O . PRO A 1 69 ? -7.103 8.014 11.455 1.00 97.19 69 PRO A O 1
ATOM 585 N N . SER A 1 70 ? -8.311 6.236 10.817 1.00 95.31 70 SER A N 1
ATOM 586 C CA . SER A 1 70 ? -7.383 5.250 11.382 1.00 95.31 70 SER A CA 1
ATOM 587 C C . SER A 1 70 ? -6.003 5.291 10.720 1.00 95.31 70 SER A C 1
ATOM 589 O O . SER A 1 70 ? -4.994 5.159 11.405 1.00 95.31 70 SER A O 1
ATOM 591 N N . LEU A 1 71 ? -5.934 5.521 9.405 1.00 95.56 71 LEU A N 1
ATOM 592 C CA . LEU A 1 71 ? -4.659 5.634 8.697 1.00 95.56 71 LEU A CA 1
ATOM 593 C C . LEU A 1 71 ? -3.988 6.984 8.936 1.00 95.56 71 LEU A C 1
ATOM 595 O O . LEU A 1 71 ? -2.775 7.021 9.109 1.00 95.56 71 LEU A O 1
ATOM 599 N N . GLN A 1 72 ? -4.747 8.075 9.045 1.00 97.06 72 GLN A N 1
ATOM 600 C CA . GLN A 1 72 ? -4.188 9.374 9.432 1.00 97.06 72 GLN A CA 1
ATOM 601 C C . GLN A 1 72 ? -3.541 9.336 10.822 1.00 97.06 72 GLN A C 1
ATOM 603 O O . GLN A 1 72 ? -2.454 9.884 11.001 1.00 97.06 72 GLN A O 1
ATOM 608 N N . GLN A 1 73 ? -4.159 8.645 11.788 1.00 96.56 73 GLN A N 1
ATOM 609 C CA . GLN A 1 73 ? -3.577 8.447 13.121 1.00 96.56 73 GLN A CA 1
ATOM 610 C C . GLN A 1 73 ? -2.246 7.688 13.057 1.00 96.56 73 GLN A C 1
ATOM 612 O O . GLN A 1 73 ? -1.269 8.112 13.674 1.00 96.56 73 GLN A O 1
ATOM 617 N N . VAL A 1 74 ? -2.181 6.606 12.272 1.00 94.88 74 VAL A N 1
ATOM 618 C CA . VAL A 1 74 ? -0.941 5.836 12.078 1.00 94.88 74 VAL A CA 1
ATOM 619 C C . VAL A 1 74 ? 0.136 6.689 11.410 1.00 94.88 74 VAL A C 1
ATOM 621 O O . VAL A 1 74 ? 1.255 6.735 11.904 1.00 94.88 74 VAL A O 1
ATOM 624 N N . LEU A 1 75 ? -0.192 7.417 10.341 1.00 94.50 75 LEU A N 1
ATOM 625 C CA . LEU A 1 75 ? 0.762 8.283 9.639 1.00 94.50 75 LEU A CA 1
ATOM 626 C C . LEU A 1 75 ? 1.300 9.406 10.540 1.00 94.50 75 LEU A C 1
ATOM 628 O O . LEU A 1 75 ? 2.484 9.739 10.480 1.00 94.50 75 LEU A O 1
ATOM 632 N N . ALA A 1 76 ? 0.452 9.981 11.396 1.00 96.88 76 ALA A N 1
ATOM 633 C CA . ALA A 1 76 ? 0.877 10.973 12.379 1.00 96.88 76 ALA A CA 1
ATOM 634 C C . ALA A 1 76 ? 1.830 10.366 13.420 1.00 96.88 76 ALA A C 1
ATOM 636 O O . ALA A 1 76 ? 2.843 10.983 13.757 1.00 96.88 76 ALA A O 1
ATOM 637 N N . HIS A 1 77 ? 1.535 9.152 13.892 1.00 96.69 77 HIS A N 1
ATOM 638 C CA . HIS A 1 77 ? 2.402 8.431 14.818 1.00 96.69 77 HIS A CA 1
ATOM 639 C C . HIS A 1 77 ? 3.750 8.069 14.180 1.00 96.69 77 HIS A C 1
ATOM 641 O O . HIS A 1 77 ? 4.788 8.355 14.771 1.00 96.69 77 HIS A O 1
ATOM 647 N N . GLU A 1 78 ? 3.752 7.530 12.956 1.00 94.25 78 GLU A N 1
ATOM 648 C CA . GLU A 1 78 ? 4.976 7.245 12.194 1.00 94.25 78 GLU A CA 1
ATOM 649 C C . GLU A 1 78 ? 5.862 8.492 12.087 1.00 94.25 78 GLU A C 1
ATOM 651 O O . GLU A 1 78 ? 7.045 8.440 12.414 1.00 94.25 78 GLU A O 1
ATOM 656 N N . LYS A 1 79 ? 5.279 9.642 11.723 1.00 94.62 79 LYS A N 1
ATOM 657 C CA . LYS A 1 79 ? 6.005 10.915 11.621 1.00 94.62 79 LYS A CA 1
ATOM 658 C C . LYS A 1 79 ? 6.614 11.357 12.957 1.00 94.62 79 LYS A C 1
ATOM 660 O O . LYS A 1 79 ? 7.725 11.884 12.979 1.00 94.62 79 LYS A O 1
ATOM 665 N N . ALA A 1 80 ? 5.896 11.171 14.065 1.00 96.94 80 ALA A N 1
ATOM 666 C CA . ALA A 1 80 ? 6.403 11.504 15.395 1.00 96.94 80 ALA A CA 1
ATOM 667 C C . ALA A 1 80 ? 7.591 10.609 15.787 1.00 96.94 80 ALA A C 1
ATOM 669 O O . ALA A 1 80 ? 8.605 11.110 16.272 1.00 96.94 80 ALA A O 1
ATOM 670 N N . VAL A 1 81 ? 7.490 9.306 15.513 1.00 95.81 81 VAL A N 1
ATOM 671 C CA . VAL A 1 81 ? 8.552 8.325 15.772 1.00 95.81 81 VAL A CA 1
ATOM 672 C C . VAL A 1 81 ? 9.789 8.599 14.908 1.00 95.81 81 VAL A C 1
ATOM 674 O O . VAL A 1 81 ? 10.909 8.591 15.414 1.00 95.81 81 VAL A O 1
ATOM 677 N N . GLU A 1 82 ? 9.615 8.913 13.622 1.00 93.38 82 GLU A N 1
ATOM 678 C CA . GLU A 1 82 ? 10.721 9.299 12.733 1.00 93.38 82 GLU A CA 1
ATOM 679 C C . GLU A 1 82 ? 11.454 10.555 13.232 1.00 93.38 82 GLU A C 1
ATOM 681 O O . GLU A 1 82 ? 12.687 10.596 13.234 1.00 93.38 82 GLU A O 1
ATOM 686 N N . ALA A 1 83 ? 10.713 11.564 13.704 1.00 94.88 83 ALA A N 1
ATOM 687 C CA . ALA A 1 83 ? 11.295 12.779 14.273 1.00 94.88 83 ALA A CA 1
ATOM 688 C C . ALA A 1 83 ? 12.091 12.497 15.560 1.00 94.88 83 ALA A C 1
ATOM 690 O O . ALA A 1 83 ? 13.159 13.077 15.775 1.00 94.88 83 ALA A O 1
ATOM 691 N N . GLU A 1 84 ? 11.606 11.587 16.406 1.00 95.19 84 GLU A N 1
ATOM 692 C CA . GLU A 1 84 ? 12.329 11.154 17.598 1.00 95.19 84 GLU A CA 1
ATOM 693 C C . GLU A 1 84 ? 13.626 10.414 17.249 1.00 95.19 84 GLU A C 1
ATOM 695 O O . GLU A 1 84 ? 14.683 10.756 17.789 1.00 95.19 84 GLU A O 1
ATOM 700 N N . PHE A 1 85 ? 13.580 9.465 16.310 1.00 93.62 85 PHE A N 1
ATOM 701 C CA . PHE A 1 85 ? 14.785 8.781 15.843 1.00 93.62 85 PHE A CA 1
ATOM 702 C C . PHE A 1 85 ? 15.817 9.773 15.303 1.00 93.62 85 PHE A C 1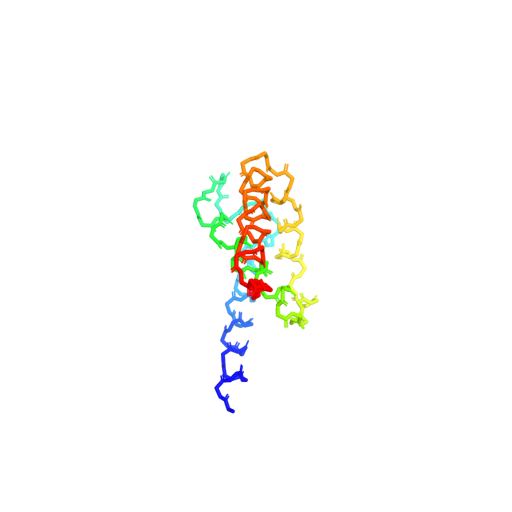
ATOM 704 O O . PHE A 1 85 ? 16.977 9.714 15.709 1.00 93.62 85 PHE A O 1
ATOM 711 N N . ALA A 1 86 ? 15.398 10.736 14.476 1.00 92.62 86 ALA A N 1
ATOM 712 C CA . ALA A 1 86 ? 16.287 11.771 13.951 1.00 92.62 86 ALA A CA 1
ATOM 713 C C . ALA A 1 86 ? 16.951 12.600 15.066 1.00 92.62 86 ALA A C 1
ATOM 715 O O . ALA A 1 86 ? 18.157 12.839 15.017 1.00 92.62 86 ALA A O 1
ATOM 716 N N . ARG A 1 87 ? 16.196 12.975 16.108 1.00 92.25 87 ARG A N 1
ATOM 717 C CA . ARG A 1 87 ? 16.722 13.697 17.281 1.00 92.25 87 ARG A CA 1
ATOM 718 C C . ARG A 1 87 ? 17.753 12.873 18.057 1.00 92.25 87 ARG A C 1
ATOM 720 O O . ARG A 1 87 ? 18.750 13.420 18.514 1.00 92.25 87 ARG A O 1
ATOM 727 N N . THR A 1 88 ? 17.510 11.575 18.240 1.00 90.75 88 THR A N 1
ATOM 728 C CA . THR A 1 88 ? 18.413 10.692 19.007 1.00 90.75 88 THR A CA 1
ATOM 729 C C . THR A 1 88 ? 19.664 10.268 18.236 1.00 90.75 88 THR A C 1
ATOM 731 O O . THR A 1 88 ? 20.689 9.998 18.855 1.00 90.75 88 THR A O 1
ATOM 734 N N . ALA A 1 89 ? 19.600 10.234 16.903 1.00 83.69 89 ALA A N 1
ATOM 735 C CA . ALA A 1 89 ? 20.727 9.896 16.036 1.00 83.69 89 ALA A CA 1
ATOM 736 C C . ALA A 1 89 ? 21.735 11.048 15.863 1.00 83.69 89 ALA A C 1
ATOM 738 O O . ALA A 1 89 ? 22.831 10.830 15.345 1.00 83.69 89 ALA A O 1
ATOM 739 N N . GLN A 1 90 ? 21.386 12.272 16.274 1.00 71.06 90 GLN A N 1
ATOM 740 C CA . GLN A 1 90 ? 22.282 13.420 16.190 1.00 71.06 90 GLN A CA 1
ATOM 741 C C . GLN A 1 90 ? 23.389 13.289 17.254 1.00 71.06 90 GLN A C 1
ATOM 743 O O . GLN A 1 90 ? 23.073 13.095 18.432 1.00 71.06 90 GLN A O 1
ATOM 748 N N . PRO A 1 91 ? 24.682 13.351 16.877 1.00 59.53 91 PRO A N 1
ATOM 749 C CA . PRO A 1 91 ? 25.765 13.190 17.838 1.00 59.53 91 PRO A CA 1
ATOM 750 C C . PRO A 1 91 ? 25.661 14.277 18.911 1.00 59.53 91 PRO A C 1
ATOM 752 O O . PRO A 1 91 ? 25.505 15.456 18.591 1.00 59.53 91 PRO A O 1
ATOM 755 N N . ARG A 1 92 ? 25.718 13.874 20.187 1.00 61.97 92 ARG A N 1
ATOM 756 C CA . ARG A 1 92 ? 25.815 14.822 21.304 1.00 61.97 92 ARG A CA 1
ATOM 757 C C . ARG A 1 92 ? 27.135 15.584 21.156 1.00 61.97 92 ARG A C 1
ATOM 759 O O . ARG A 1 92 ? 28.184 14.945 21.103 1.00 61.97 92 ARG A O 1
ATOM 766 N N . SER A 1 93 ? 27.046 16.908 21.029 1.00 58.91 93 SER A N 1
ATOM 767 C CA . SER A 1 93 ? 28.182 17.839 21.072 1.00 58.91 93 SER A CA 1
ATOM 768 C C . SER 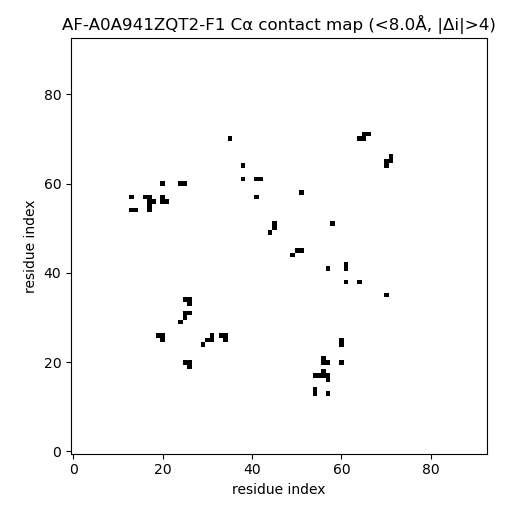A 1 93 ? 28.900 17.784 22.410 1.00 58.91 93 SER A C 1
ATOM 770 O O . SER A 1 93 ? 28.161 17.732 23.424 1.00 58.91 93 SER A O 1
#

Mean predicted aligned error: 4.17 Å

Secondary structure (DSSP, 8-state):
-HHHHHHHHHHHHHHHHHHHHTT-SSSSSS--HHHHHHHHHHHHHHHTT---TT-HHHHHHHHHHTTSHHHHHHHHHHHHHHHHHHHHHSPP-

Solvent-accessible surface area (backbone atoms only — not comparable to full-atom values): 5454 Å² total; per-residue (Å²): 111,66,69,62,55,51,51,51,53,53,54,52,54,45,52,53,51,19,61,58,27,56,98,43,89,38,86,51,101,54,90,49,71,65,50,58,52,48,44,55,56,55,52,49,44,55,75,70,67,56,90,58,83,90,29,62,41,48,51,54,43,44,60,57,50,59,70,36,68,73,47,42,54,49,54,53,49,51,53,53,52,54,51,49,50,56,63,69,70,50,80,85,128

Sequence (93 aa):
AVKRAGNKLLFEDFRIADGLLANREFFFDHFTATDAYFFWCFRRAITFKLDLSSFPHCMAFVERLQQRPSLQQVLAHEKAVEAEFARTAQPRS

Radius of gyration: 15.9 Å; Cα contacts (8 Å, |Δi|>4): 39; chains: 1; bounding box: 45×27×36 Å

pLDDT: mean 92.99, std 7.75, range [58.91, 98.44]